Protein AF-A0A7X6HCG5-F1 (afdb_monomer_lite)

pLDDT: mean 75.12, std 22.03, range [36.88, 97.44]

Foldseek 3Di:
DDDDDPPPDDDDDPPPPPPPPPPDPDDDDDPCPPPPPPDPPVDDPVRVVVVVVVVVVVVVVVVVVVVVVVVLLVLLVVLLVCVVVPHDLVVSCVVSVHDSVVSVVSPVVPDPDDD

Secondary structure (DSSP, 8-state):
-------------TT-----------------------------HHHHHHHHHHHHHHHHHHHHHHHHHHHHHHHHHHHHHHHHTT--HHHHHHHTT--HHHHHHHHHHTS----

Structure (mmCIF, N/CA/C/O backbone):
data_AF-A0A7X6HCG5-F1
#
_entry.id   AF-A0A7X6HCG5-F1
#
loop_
_atom_site.group_PDB
_atom_site.id
_atom_site.type_symbol
_atom_site.label_atom_id
_atom_site.label_alt_id
_atom_site.label_comp_id
_atom_site.label_asym_id
_atom_site.label_entity_id
_atom_site.label_seq_id
_atom_site.pdbx_PDB_ins_code
_atom_site.Cartn_x
_atom_site.Cartn_y
_atom_site.Cartn_z
_atom_site.occupancy
_atom_site.B_iso_or_equiv
_atom_site.auth_seq_id
_atom_site.auth_comp_id
_atom_site.auth_asym_id
_atom_site.auth_atom_id
_atom_site.pdbx_PDB_model_num
ATOM 1 N N . MET A 1 1 ? 43.299 -15.342 35.301 1.00 43.50 1 MET A N 1
ATOM 2 C CA . MET A 1 1 ? 43.360 -15.150 33.836 1.00 43.50 1 MET A CA 1
ATOM 3 C C . MET A 1 1 ? 42.041 -15.639 33.259 1.00 43.50 1 MET A C 1
ATOM 5 O O . MET A 1 1 ? 41.704 -16.790 33.492 1.00 43.50 1 MET A O 1
ATOM 9 N N . LYS A 1 2 ? 41.251 -14.760 32.635 1.00 41.66 2 LYS A N 1
ATOM 10 C CA . LYS A 1 2 ? 39.982 -15.108 31.970 1.00 41.66 2 LYS A CA 1
ATOM 11 C C . LYS A 1 2 ? 40.141 -14.852 30.464 1.00 41.66 2 LYS A C 1
ATOM 13 O O . LYS A 1 2 ? 40.799 -13.869 30.125 1.00 41.66 2 LYS A O 1
ATOM 18 N N . PRO A 1 3 ? 39.612 -15.728 29.595 1.00 52.03 3 PRO A N 1
ATOM 19 C CA . PRO A 1 3 ? 39.862 -15.667 28.161 1.00 52.03 3 PRO A CA 1
ATOM 20 C C . PRO A 1 3 ? 39.127 -14.488 27.515 1.00 52.03 3 PRO A C 1
ATOM 22 O O . PRO A 1 3 ? 37.970 -14.208 27.827 1.00 52.03 3 PRO A O 1
ATOM 25 N N . HIS A 1 4 ? 39.839 -13.802 26.627 1.00 45.91 4 HIS A N 1
ATOM 26 C CA . HIS A 1 4 ? 39.338 -12.751 25.752 1.00 45.91 4 HIS A CA 1
ATOM 27 C C . HIS A 1 4 ? 38.641 -13.431 24.564 1.00 45.91 4 HIS A C 1
ATOM 29 O O . HIS A 1 4 ? 39.256 -14.265 23.903 1.00 45.91 4 HIS A O 1
ATOM 35 N N . ILE A 1 5 ? 37.359 -13.141 24.332 1.00 50.44 5 ILE A N 1
ATOM 36 C CA . ILE A 1 5 ? 36.634 -13.622 23.150 1.00 50.44 5 ILE A CA 1
ATOM 37 C C . ILE A 1 5 ? 36.612 -12.460 22.161 1.00 50.44 5 ILE A C 1
ATOM 39 O O . ILE A 1 5 ? 35.862 -11.503 22.339 1.00 50.44 5 ILE A O 1
ATOM 43 N N . GLU A 1 6 ? 37.470 -12.531 21.148 1.00 48.62 6 GLU A N 1
ATOM 44 C CA . GLU A 1 6 ? 37.419 -11.647 19.987 1.00 48.62 6 GLU A CA 1
ATOM 45 C C . GLU A 1 6 ? 36.203 -12.030 19.133 1.00 48.62 6 GLU A C 1
ATOM 47 O O . GLU A 1 6 ? 36.206 -13.034 18.422 1.00 48.62 6 GLU A O 1
ATOM 52 N N . THR A 1 7 ? 35.131 -11.244 19.198 1.00 52.81 7 THR A N 1
ATOM 53 C CA . THR A 1 7 ? 34.017 -11.340 18.248 1.00 52.81 7 THR A CA 1
ATOM 54 C C . THR A 1 7 ? 34.402 -10.643 16.949 1.00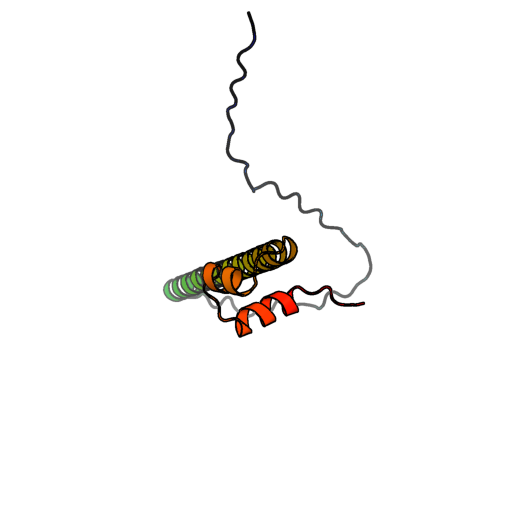 52.81 7 THR A C 1
ATOM 56 O O . THR A 1 7 ? 34.042 -9.492 16.712 1.00 52.81 7 THR A O 1
ATOM 59 N N . ASN A 1 8 ? 35.154 -11.344 16.101 1.00 47.75 8 ASN A N 1
ATOM 60 C CA . ASN A 1 8 ? 35.332 -10.974 14.702 1.00 47.75 8 ASN A CA 1
ATOM 61 C C . ASN A 1 8 ? 34.097 -11.448 13.916 1.00 47.75 8 ASN A C 1
ATOM 63 O O . ASN A 1 8 ? 34.074 -12.537 13.346 1.00 47.75 8 ASN A O 1
ATOM 67 N N . THR A 1 9 ? 33.014 -10.671 13.967 1.00 55.50 9 THR A N 1
ATOM 68 C CA . THR A 1 9 ? 31.839 -10.891 13.115 1.00 55.50 9 THR A CA 1
ATOM 69 C C . THR A 1 9 ? 32.165 -10.439 11.696 1.00 55.50 9 THR A C 1
ATOM 71 O O . THR A 1 9 ? 31.976 -9.276 11.341 1.00 55.50 9 THR A O 1
ATOM 74 N N . LEU A 1 10 ? 32.660 -11.372 10.884 1.00 60.34 10 LEU A N 1
ATOM 75 C CA . LEU A 1 10 ? 32.603 -11.262 9.428 1.00 60.34 10 LEU A CA 1
ATOM 76 C C . LEU A 1 10 ? 31.128 -11.117 8.991 1.00 60.34 10 LEU A C 1
ATOM 78 O O . LEU A 1 10 ? 30.253 -11.720 9.622 1.00 60.34 10 LEU A O 1
ATOM 82 N N . PRO A 1 11 ? 30.814 -10.347 7.932 1.00 58.03 11 PRO A N 1
ATOM 83 C CA . PRO A 1 11 ? 29.452 -10.273 7.415 1.00 58.03 11 PRO A CA 1
ATOM 84 C C . PRO A 1 11 ? 29.007 -11.650 6.903 1.00 58.03 11 PRO A C 1
ATOM 86 O O . PRO A 1 11 ? 29.771 -12.358 6.244 1.00 58.03 11 PRO A O 1
ATOM 89 N N . LEU A 1 12 ? 27.765 -12.027 7.215 1.00 56.00 12 LEU A N 1
ATOM 90 C CA . LEU A 1 12 ? 27.142 -13.259 6.734 1.00 56.00 12 LEU A CA 1
ATOM 91 C C . LEU A 1 12 ? 27.114 -13.241 5.200 1.00 56.00 12 LEU A C 1
ATOM 93 O O . LEU A 1 12 ? 26.396 -12.454 4.585 1.00 56.00 12 LEU A O 1
ATOM 97 N N . SER A 1 13 ? 27.925 -14.099 4.584 1.00 52.28 13 SER A N 1
ATOM 98 C CA . SER A 1 13 ? 27.899 -14.333 3.143 1.00 52.28 13 SER A CA 1
ATOM 99 C C . SER A 1 13 ? 26.573 -14.996 2.768 1.00 52.28 13 SER A C 1
ATOM 101 O O . SER A 1 13 ? 26.289 -16.113 3.194 1.00 52.28 13 SER A O 1
ATOM 103 N N . ILE A 1 14 ? 25.769 -14.318 1.946 1.00 56.06 14 ILE A N 1
ATOM 104 C CA . ILE A 1 14 ? 24.471 -14.791 1.420 1.00 56.06 14 ILE A CA 1
ATOM 105 C C . ILE A 1 14 ? 24.666 -15.937 0.396 1.00 56.06 14 ILE A C 1
ATOM 107 O O . ILE A 1 14 ? 23.712 -16.502 -0.125 1.00 56.06 14 ILE A O 1
ATOM 111 N N . ALA A 1 15 ? 25.910 -16.334 0.117 1.00 52.12 15 ALA A N 1
ATOM 112 C CA . ALA A 1 15 ? 26.246 -17.330 -0.896 1.00 52.12 15 ALA A CA 1
ATOM 113 C C . ALA A 1 15 ? 25.955 -18.792 -0.503 1.00 52.12 15 ALA A C 1
ATOM 115 O O . ALA A 1 15 ? 26.266 -19.679 -1.290 1.00 52.12 15 ALA A O 1
ATOM 116 N N . ASN A 1 16 ? 25.371 -19.067 0.668 1.00 50.00 16 ASN A N 1
ATOM 117 C CA . ASN A 1 16 ? 25.051 -20.436 1.083 1.00 50.00 16 ASN A CA 1
ATOM 118 C C . ASN A 1 16 ? 23.551 -20.640 1.319 1.00 50.00 16 ASN A C 1
ATOM 120 O O . ASN A 1 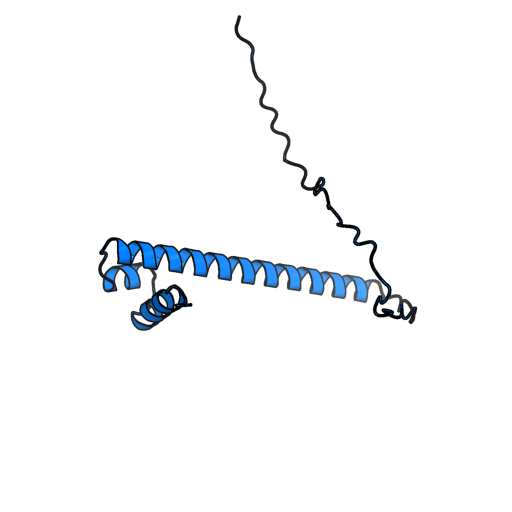16 ? 23.116 -21.076 2.383 1.00 50.00 16 ASN A O 1
ATOM 124 N N . VAL A 1 17 ? 22.752 -20.292 0.308 1.00 47.19 17 VAL A N 1
ATOM 125 C CA . VAL A 1 17 ? 21.388 -20.808 0.187 1.00 47.19 17 VAL A CA 1
ATOM 126 C C . VAL A 1 17 ? 21.507 -22.250 -0.304 1.00 47.19 17 VAL A C 1
ATOM 128 O O . VAL A 1 17 ? 21.669 -22.494 -1.499 1.00 47.19 17 VAL A O 1
ATOM 131 N N . ASP A 1 18 ? 21.463 -23.202 0.629 1.00 46.22 18 ASP A N 1
ATOM 132 C CA . ASP A 1 18 ? 21.283 -24.624 0.329 1.00 46.22 18 ASP A CA 1
ATOM 133 C C . ASP A 1 18 ? 19.923 -24.812 -0.360 1.00 46.22 18 ASP A C 1
ATOM 135 O O . ASP A 1 18 ? 18.869 -24.936 0.269 1.00 4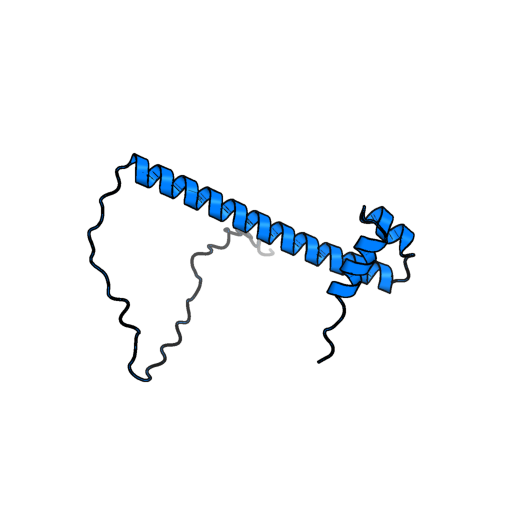6.22 18 ASP A O 1
ATOM 139 N N . SER A 1 19 ? 19.949 -24.783 -1.692 1.00 51.44 19 SER A N 1
ATOM 140 C CA . SER A 1 19 ? 18.825 -25.132 -2.550 1.00 51.44 19 SER A CA 1
ATOM 141 C C . SER A 1 19 ? 18.546 -26.626 -2.399 1.00 51.44 19 SER A C 1
ATOM 143 O O . SER A 1 19 ? 19.169 -27.469 -3.045 1.00 51.44 19 SER A O 1
ATOM 145 N N . THR A 1 20 ? 17.619 -26.977 -1.510 1.00 51.41 20 THR A N 1
ATOM 146 C CA . THR A 1 20 ? 17.085 -28.340 -1.429 1.00 51.41 20 THR A CA 1
ATOM 147 C C . THR A 1 20 ? 16.104 -28.554 -2.579 1.00 51.41 20 THR A C 1
ATOM 149 O O . THR A 1 20 ? 14.888 -28.450 -2.437 1.00 51.41 20 THR A O 1
ATOM 152 N N . VAL A 1 21 ? 16.645 -28.835 -3.766 1.00 53.69 21 VAL A N 1
ATOM 153 C CA . VAL A 1 21 ? 15.854 -29.319 -4.899 1.00 53.69 21 VAL A CA 1
ATOM 154 C C . VAL A 1 21 ? 15.295 -30.690 -4.518 1.00 53.69 21 VAL A C 1
ATOM 156 O O . VAL A 1 21 ? 16.025 -31.681 -4.483 1.00 53.69 21 VAL A O 1
ATOM 159 N N . TYR A 1 22 ? 13.997 -30.755 -4.222 1.00 44.53 22 TYR A N 1
ATOM 160 C CA . TYR A 1 22 ? 13.265 -32.018 -4.198 1.00 44.53 22 TYR A CA 1
ATOM 161 C C . TYR A 1 22 ? 13.261 -32.584 -5.624 1.00 44.53 22 TYR A C 1
ATOM 163 O O . TYR A 1 22 ? 12.547 -32.095 -6.497 1.00 44.53 22 TYR A O 1
ATOM 171 N N . LEU A 1 23 ? 14.096 -33.593 -5.874 1.00 41.97 23 LEU A N 1
ATOM 172 C CA . LEU A 1 23 ? 14.017 -34.411 -7.081 1.00 41.97 23 LEU A CA 1
ATOM 173 C C . LEU A 1 23 ? 12.810 -35.342 -6.946 1.00 41.97 23 LEU A C 1
ATOM 175 O O . LEU A 1 23 ? 12.911 -36.406 -6.336 1.00 41.97 23 LEU A O 1
ATOM 179 N N . ASP A 1 24 ? 11.675 -34.944 -7.517 1.00 40.25 24 ASP A N 1
ATOM 180 C CA . ASP A 1 24 ? 10.576 -35.871 -7.769 1.00 40.25 24 ASP A CA 1
ATOM 181 C C . ASP A 1 24 ? 10.888 -36.678 -9.040 1.00 40.25 24 ASP A C 1
ATOM 183 O O . ASP A 1 24 ? 10.776 -36.203 -10.173 1.00 40.25 24 ASP A O 1
ATOM 187 N N . LEU A 1 25 ? 11.370 -37.907 -8.845 1.00 50.06 25 LEU A N 1
ATOM 188 C CA . LEU A 1 25 ? 11.512 -38.911 -9.896 1.00 50.06 25 LEU A CA 1
ATOM 189 C C . LEU A 1 25 ? 10.138 -39.544 -10.152 1.00 50.06 25 LEU A C 1
ATOM 191 O O . LEU A 1 25 ? 9.846 -40.643 -9.686 1.00 50.06 25 LEU A O 1
ATOM 195 N N . GLY A 1 26 ? 9.301 -38.845 -10.920 1.00 41.09 26 GLY A N 1
ATOM 196 C CA . GLY A 1 26 ? 7.940 -39.291 -11.199 1.00 41.09 26 GLY A CA 1
ATOM 197 C C . GLY A 1 26 ? 7.334 -38.672 -12.454 1.00 41.09 26 GLY A C 1
ATOM 198 O O . GLY A 1 26 ? 6.647 -37.665 -12.396 1.00 41.09 26 GLY A O 1
ATOM 199 N N . THR A 1 27 ? 7.506 -39.359 -13.586 1.00 40.75 27 THR A N 1
ATOM 200 C CA . THR A 1 27 ? 6.644 -39.292 -14.786 1.00 40.75 27 THR A CA 1
ATOM 201 C C . THR A 1 27 ? 6.607 -37.989 -15.605 1.00 40.75 27 THR A C 1
ATOM 203 O O . THR A 1 27 ? 5.753 -37.131 -15.441 1.00 40.75 27 THR A O 1
ATOM 206 N N . LEU A 1 28 ? 7.487 -37.944 -16.617 1.00 48.84 28 LEU A N 1
ATOM 207 C CA . LEU A 1 28 ? 7.133 -37.753 -18.037 1.00 48.84 28 LEU A CA 1
ATOM 208 C C . LEU A 1 28 ? 5.933 -36.830 -18.331 1.00 48.84 28 LEU A C 1
ATOM 210 O O . LEU A 1 28 ? 4.846 -37.317 -18.623 1.00 48.84 28 LEU A O 1
ATOM 214 N N . HIS A 1 29 ? 6.170 -35.520 -18.352 1.00 40.97 29 HIS A N 1
ATOM 215 C CA . HIS A 1 29 ? 5.771 -34.579 -19.414 1.00 40.97 29 HIS A CA 1
ATOM 216 C C . HIS A 1 29 ? 6.304 -33.200 -19.010 1.00 40.97 29 HIS A C 1
ATOM 218 O O . HIS A 1 29 ? 5.589 -32.372 -18.449 1.00 40.97 29 HIS A O 1
ATOM 224 N N . SER A 1 30 ? 7.585 -32.938 -19.286 1.00 36.88 30 SER A N 1
ATOM 225 C CA . SER A 1 30 ? 7.997 -31.541 -19.425 1.00 36.88 30 SER A CA 1
ATOM 226 C C . SER A 1 30 ? 7.164 -30.960 -20.565 1.00 36.88 30 SER A C 1
ATOM 228 O O . SER A 1 30 ? 7.125 -31.590 -21.628 1.00 36.88 30 SER A O 1
ATOM 230 N N . PRO A 1 31 ? 6.526 -29.783 -20.418 1.00 41.56 31 PRO A N 1
ATOM 231 C CA . PRO A 1 31 ? 6.234 -29.013 -21.606 1.00 41.56 31 PRO A CA 1
ATOM 232 C C . PRO A 1 31 ? 7.596 -28.832 -22.257 1.00 41.56 31 PRO A C 1
ATOM 234 O O . PRO A 1 31 ? 8.539 -28.342 -21.630 1.00 41.56 31 PRO A O 1
ATOM 237 N N . GLU A 1 32 ? 7.728 -29.352 -23.467 1.00 41.03 32 GLU A N 1
ATOM 238 C CA . GLU A 1 32 ? 8.831 -29.041 -24.344 1.00 41.03 32 GLU A CA 1
ATOM 239 C C . GLU A 1 32 ? 8.775 -27.518 -24.492 1.00 41.03 32 GLU A C 1
ATOM 241 O O . GLU A 1 32 ? 8.068 -26.966 -25.335 1.00 41.03 32 GLU A O 1
ATOM 246 N N . VAL A 1 33 ? 9.458 -26.804 -23.590 1.00 43.34 33 VAL A N 1
ATOM 247 C CA . VAL A 1 33 ? 9.931 -25.462 -23.862 1.00 43.34 33 VAL A CA 1
ATOM 248 C C . VAL A 1 33 ? 10.896 -25.741 -24.980 1.00 43.34 33 VAL A C 1
ATOM 250 O O . VAL A 1 33 ? 12.055 -26.073 -24.742 1.00 43.34 33 VAL A O 1
ATOM 253 N N . ALA A 1 34 ? 10.350 -25.739 -26.197 1.00 42.25 34 ALA A N 1
ATOM 254 C CA . ALA A 1 34 ? 11.108 -25.674 -27.408 1.00 42.25 34 ALA A CA 1
ATOM 255 C C . ALA A 1 34 ? 12.098 -24.562 -27.123 1.00 42.25 34 ALA A C 1
ATOM 257 O O . ALA A 1 34 ? 11.744 -23.378 -27.077 1.00 42.25 34 ALA A O 1
ATOM 258 N N . THR A 1 35 ? 13.332 -24.963 -26.844 1.00 48.78 35 THR A N 1
ATOM 259 C CA . THR A 1 35 ? 14.486 -24.120 -26.994 1.00 48.78 35 THR A CA 1
ATOM 260 C C . THR A 1 35 ? 14.442 -23.800 -28.472 1.00 48.78 35 THR A C 1
ATOM 262 O O . THR A 1 35 ? 15.023 -24.478 -29.315 1.00 48.78 35 THR A O 1
ATOM 265 N N . ARG A 1 36 ? 13.665 -22.763 -28.816 1.00 45.88 36 ARG A N 1
ATOM 266 C CA . ARG A 1 36 ? 13.931 -21.956 -29.982 1.00 45.88 36 ARG A CA 1
ATOM 267 C C . ARG A 1 36 ? 15.350 -21.484 -29.734 1.00 45.88 36 ARG A C 1
ATOM 269 O O . ARG A 1 36 ? 15.588 -20.425 -29.168 1.00 45.88 36 ARG 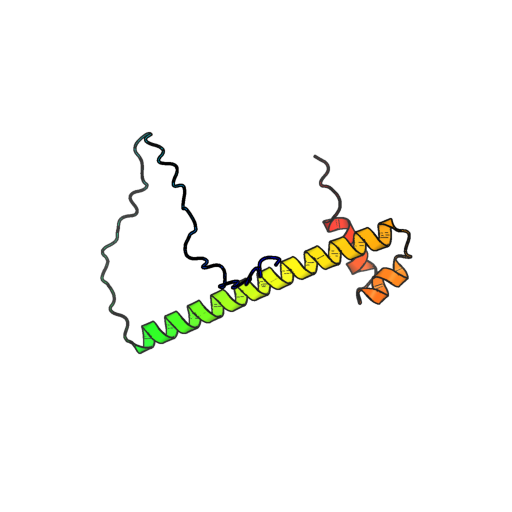A O 1
ATOM 276 N N . SER A 1 37 ? 16.286 -22.297 -30.208 1.00 50.56 37 SER A N 1
ATOM 277 C CA . SER A 1 37 ? 17.508 -21.866 -30.851 1.00 50.56 37 SER A CA 1
ATOM 278 C C . SER A 1 37 ? 17.082 -21.024 -32.058 1.00 50.56 37 SER A C 1
ATOM 280 O O . SER A 1 37 ? 17.193 -21.401 -33.218 1.00 50.56 37 SER A O 1
ATOM 282 N N . GLY A 1 38 ? 16.411 -19.916 -31.763 1.00 43.59 38 GLY A N 1
ATOM 283 C CA . GLY A 1 38 ? 16.041 -18.880 -32.685 1.00 43.59 38 GLY A CA 1
ATOM 284 C C . GLY A 1 38 ? 17.051 -17.806 -32.403 1.00 43.59 38 GLY A C 1
ATOM 285 O O . GLY A 1 38 ? 16.837 -17.045 -31.474 1.00 43.59 38 GLY A O 1
ATOM 286 N N . SER A 1 39 ? 18.161 -17.862 -33.143 1.00 45.03 39 SER A N 1
ATOM 287 C CA . SER A 1 39 ? 19.140 -16.796 -33.332 1.00 45.03 39 SER A CA 1
ATOM 288 C C . SER A 1 39 ? 19.371 -15.936 -32.090 1.00 45.03 39 SER A C 1
ATOM 290 O O . SER A 1 39 ? 18.568 -15.049 -31.812 1.00 45.03 39 SER A O 1
ATOM 292 N N . SER A 1 40 ? 20.515 -16.107 -31.415 1.00 52.81 40 SER A N 1
ATOM 293 C CA . SER A 1 40 ? 21.106 -15.001 -30.652 1.00 52.81 40 SER A CA 1
ATOM 294 C C . SER A 1 40 ? 21.163 -13.803 -31.596 1.00 52.81 40 SER A C 1
ATOM 296 O O . SER A 1 40 ? 22.046 -13.709 -32.448 1.00 52.81 40 SER A O 1
ATOM 298 N N . ALA A 1 41 ? 20.145 -12.944 -31.555 1.00 63.88 41 ALA A N 1
ATOM 299 C CA . ALA A 1 41 ? 20.212 -11.638 -32.157 1.00 63.88 41 ALA A CA 1
ATOM 300 C C . ALA A 1 41 ? 21.266 -10.957 -31.305 1.00 63.88 41 ALA A C 1
ATOM 302 O O . ALA A 1 41 ? 20.959 -10.524 -30.200 1.00 63.88 41 ALA A O 1
ATOM 303 N N . ASN A 1 42 ? 22.521 -11.018 -31.759 1.00 75.69 42 ASN A N 1
ATOM 304 C CA . ASN A 1 42 ? 23.636 -10.383 -31.083 1.00 75.69 42 ASN A CA 1
ATOM 305 C C . ASN A 1 42 ? 23.255 -8.911 -30.978 1.00 75.69 42 ASN A C 1
ATOM 307 O O . ASN A 1 42 ? 23.273 -8.180 -31.972 1.00 75.69 42 ASN A O 1
ATOM 311 N N . LEU A 1 43 ? 22.783 -8.530 -29.796 1.00 79.25 43 LEU A N 1
ATOM 312 C CA . LEU A 1 43 ? 22.391 -7.173 -29.511 1.00 79.25 43 LEU A CA 1
ATOM 313 C C . LEU A 1 43 ? 23.656 -6.340 -29.665 1.00 79.25 43 LEU A C 1
ATOM 315 O O . LEU A 1 43 ? 24.751 -6.744 -29.275 1.00 79.25 43 LEU A O 1
ATOM 319 N N . SER A 1 44 ? 23.529 -5.171 -30.278 1.00 90.25 44 SER A N 1
ATOM 320 C CA . SER A 1 44 ? 24.634 -4.224 -30.220 1.00 90.25 44 SER A CA 1
ATOM 321 C C . SER A 1 44 ? 24.933 -3.908 -28.745 1.00 90.25 44 SER A C 1
ATOM 323 O O . SER A 1 44 ? 24.000 -3.876 -27.936 1.00 90.25 44 SER A O 1
ATOM 325 N N . PRO A 1 45 ? 26.185 -3.589 -28.378 1.00 89.88 45 PRO A N 1
ATOM 326 C CA . PRO A 1 45 ? 26.522 -3.218 -27.001 1.00 89.88 45 PRO A CA 1
ATOM 327 C C . PRO A 1 45 ? 25.628 -2.101 -26.434 1.00 89.88 45 PRO A C 1
ATOM 329 O O . PRO A 1 45 ? 25.315 -2.080 -25.248 1.00 89.88 45 PRO A O 1
ATOM 332 N N . ALA A 1 46 ? 25.154 -1.190 -27.293 1.00 89.44 46 ALA A N 1
ATOM 333 C CA . ALA A 1 46 ? 24.200 -0.150 -26.915 1.00 89.44 46 ALA A CA 1
ATOM 334 C C . ALA A 1 46 ? 22.810 -0.709 -26.549 1.00 89.44 46 ALA A C 1
ATOM 336 O O . ALA A 1 46 ? 22.186 -0.230 -25.604 1.00 89.44 46 ALA A O 1
ATOM 337 N N . GLN A 1 47 ? 22.323 -1.724 -27.269 1.00 92.06 47 GLN A N 1
ATOM 338 C CA . GLN A 1 47 ? 21.060 -2.402 -26.957 1.00 92.06 47 GLN A CA 1
ATOM 339 C C . GLN A 1 47 ? 21.168 -3.242 -25.683 1.00 92.06 47 GLN A C 1
ATOM 341 O O . GLN A 1 47 ? 20.242 -3.215 -24.878 1.00 92.06 47 GLN A O 1
ATOM 346 N N . GLU A 1 48 ? 22.290 -3.931 -25.465 1.00 90.56 48 GLU A N 1
ATOM 347 C CA . GLU A 1 48 ? 22.547 -4.658 -24.213 1.00 90.56 48 GLU A CA 1
ATOM 348 C C . GLU A 1 48 ? 22.587 -3.704 -23.019 1.00 90.56 48 GLU A C 1
ATOM 350 O O . GLU A 1 48 ? 21.933 -3.947 -22.007 1.00 90.56 48 GLU A O 1
ATOM 355 N N . HIS A 1 49 ? 23.289 -2.576 -23.157 1.00 90.75 49 HIS A N 1
ATOM 356 C CA . HIS A 1 49 ? 23.363 -1.559 -22.112 1.00 90.75 49 HIS A CA 1
ATOM 357 C C . HIS A 1 49 ? 21.990 -0.951 -21.802 1.00 90.75 49 HIS A C 1
ATOM 359 O O . HIS A 1 49 ? 21.623 -0.805 -20.638 1.00 90.75 49 HIS A O 1
ATOM 365 N N . MET A 1 50 ? 21.205 -0.636 -22.834 1.00 92.94 50 MET A N 1
ATOM 366 C CA . MET A 1 50 ? 19.846 -0.125 -22.666 1.00 92.94 50 MET A CA 1
ATOM 367 C C . MET A 1 50 ? 18.931 -1.155 -21.995 1.00 92.94 50 MET A C 1
ATOM 369 O O . MET A 1 50 ? 18.189 -0.801 -21.083 1.00 92.94 50 MET A O 1
ATOM 373 N N . LEU A 1 51 ? 19.006 -2.428 -22.393 1.00 93.19 51 LEU A N 1
ATOM 374 C CA . LEU A 1 51 ? 18.231 -3.499 -21.769 1.00 93.19 51 LEU A CA 1
ATOM 375 C C . LEU A 1 51 ? 18.618 -3.683 -20.296 1.00 93.19 51 LEU A C 1
ATOM 377 O O . LEU A 1 51 ? 17.738 -3.778 -19.445 1.00 93.19 51 LEU A O 1
ATOM 381 N N . ALA A 1 52 ? 19.915 -3.669 -19.983 1.00 92.06 52 ALA A N 1
ATOM 382 C CA . ALA A 1 52 ? 20.408 -3.741 -18.612 1.00 92.06 52 ALA A CA 1
ATOM 383 C C . ALA A 1 52 ? 19.941 -2.541 -17.771 1.00 92.06 52 ALA A C 1
ATOM 385 O O . ALA A 1 52 ? 19.527 -2.716 -16.625 1.00 92.06 52 ALA A O 1
ATOM 386 N N . ALA A 1 53 ? 19.945 -1.333 -18.341 1.00 92.69 53 ALA A N 1
ATOM 387 C CA . ALA A 1 53 ? 19.444 -0.138 -17.672 1.00 92.69 53 ALA A CA 1
ATOM 388 C C . ALA A 1 53 ? 17.940 -0.241 -17.375 1.00 92.69 53 ALA A C 1
ATOM 390 O O . ALA A 1 53 ? 17.521 0.040 -16.252 1.00 92.69 53 ALA A O 1
ATOM 391 N N . VAL A 1 54 ? 17.137 -0.695 -18.344 1.00 94.50 54 VAL A N 1
ATOM 392 C CA . VAL A 1 54 ? 15.693 -0.909 -18.162 1.00 94.50 54 VAL A CA 1
ATOM 393 C C . VAL A 1 54 ? 15.430 -1.976 -17.102 1.00 94.50 54 VAL A C 1
ATOM 395 O O . VAL A 1 54 ? 14.641 -1.734 -16.193 1.00 94.50 54 VAL A O 1
ATOM 398 N N . ALA A 1 55 ? 16.121 -3.117 -17.165 1.00 93.69 55 ALA A N 1
ATOM 399 C CA . ALA A 1 55 ? 15.977 -4.188 -16.181 1.00 93.69 55 ALA A CA 1
ATOM 400 C C . ALA A 1 55 ? 16.352 -3.720 -14.766 1.00 93.69 55 ALA A C 1
ATOM 402 O O . ALA A 1 55 ? 15.634 -3.998 -13.809 1.00 93.69 55 ALA A O 1
ATOM 403 N N . CYS A 1 56 ? 17.436 -2.951 -14.634 1.00 94.06 56 CYS A N 1
ATOM 404 C CA . CYS A 1 56 ? 17.851 -2.374 -13.359 1.00 94.06 56 CYS A CA 1
ATOM 405 C C . CYS A 1 56 ? 16.791 -1.421 -12.792 1.00 94.06 56 CYS A C 1
ATOM 407 O O . CYS A 1 56 ? 16.419 -1.554 -11.630 1.00 94.06 56 CYS A O 1
ATOM 409 N N . ARG A 1 57 ? 16.265 -0.492 -13.603 1.00 93.38 57 ARG A N 1
ATOM 410 C CA . ARG A 1 57 ? 15.208 0.427 -13.148 1.00 93.38 57 ARG A CA 1
ATOM 411 C C . ARG A 1 57 ? 13.914 -0.308 -12.800 1.00 93.38 57 ARG A C 1
ATOM 413 O O . ARG A 1 57 ? 13.275 0.052 -11.821 1.00 93.38 57 ARG A O 1
ATOM 420 N N . ALA A 1 58 ? 13.542 -1.332 -13.566 1.00 94.88 58 ALA A N 1
ATOM 421 C CA . ALA A 1 58 ? 12.361 -2.139 -13.276 1.00 94.88 58 ALA A CA 1
ATOM 422 C C . ALA A 1 58 ? 12.478 -2.833 -11.909 1.00 94.88 58 ALA A C 1
ATOM 424 O O . ALA A 1 58 ? 11.556 -2.737 -11.107 1.00 94.88 58 ALA A O 1
ATOM 425 N N . GLY A 1 59 ? 13.634 -3.438 -11.610 1.00 95.06 59 GLY A N 1
ATOM 426 C CA . GLY A 1 59 ? 13.873 -4.066 -10.308 1.00 95.06 59 GLY A CA 1
ATOM 427 C C . GLY A 1 59 ? 13.859 -3.074 -9.140 1.00 95.06 59 GLY A C 1
ATOM 428 O O . GLY A 1 59 ? 13.373 -3.396 -8.061 1.00 95.06 59 GLY A O 1
ATOM 429 N N . GLU A 1 60 ? 14.343 -1.846 -9.338 1.00 95.69 60 GLU A N 1
ATOM 430 C CA . GLU A 1 60 ? 14.242 -0.800 -8.312 1.00 95.69 60 GLU A CA 1
ATOM 431 C C . GLU A 1 60 ? 12.801 -0.356 -8.052 1.00 95.69 60 GLU A C 1
ATOM 433 O O . GLU A 1 60 ? 12.442 -0.113 -6.900 1.00 95.69 60 GLU A O 1
ATOM 438 N N . VAL A 1 61 ? 11.981 -0.246 -9.102 1.00 96.94 61 VAL A N 1
ATOM 439 C CA . VAL A 1 61 ? 10.558 0.091 -8.966 1.00 96.94 61 VAL A CA 1
ATOM 440 C C . VAL A 1 61 ? 9.829 -1.015 -8.214 1.00 96.94 61 VAL A C 1
ATOM 442 O O . VAL A 1 61 ? 9.152 -0.717 -7.237 1.00 96.94 61 VAL A O 1
ATOM 445 N N . GLU A 1 62 ? 10.037 -2.277 -8.588 1.00 96.88 62 GLU A N 1
ATOM 446 C CA . GLU A 1 62 ? 9.444 -3.424 -7.892 1.00 96.88 62 GLU A CA 1
ATOM 447 C C . GLU A 1 62 ? 9.849 -3.459 -6.409 1.00 96.88 62 GLU A C 1
ATOM 449 O O . GLU A 1 62 ? 9.010 -3.639 -5.527 1.00 96.88 62 GLU A O 1
ATOM 454 N N . ALA A 1 63 ? 11.126 -3.207 -6.104 1.00 95.62 63 ALA A N 1
ATOM 455 C CA . ALA A 1 63 ? 11.597 -3.130 -4.724 1.00 95.62 63 ALA A CA 1
ATOM 456 C C . ALA A 1 63 ? 10.954 -1.967 -3.946 1.00 95.62 63 ALA A C 1
ATOM 458 O O . ALA A 1 63 ? 10.637 -2.114 -2.764 1.00 95.62 63 ALA A O 1
ATOM 459 N N . ALA A 1 64 ? 10.754 -0.814 -4.592 1.00 96.50 64 ALA A N 1
ATOM 460 C CA . ALA A 1 64 ? 10.101 0.340 -3.983 1.00 96.50 64 ALA A CA 1
ATOM 461 C C . ALA A 1 64 ? 8.603 0.096 -3.739 1.00 96.50 64 ALA A C 1
ATOM 463 O O . ALA A 1 64 ? 8.095 0.466 -2.681 1.00 96.50 64 ALA A O 1
ATOM 464 N N . GLU A 1 65 ? 7.913 -0.549 -4.679 1.00 97.44 65 GLU A N 1
ATOM 465 C CA . GLU A 1 65 ? 6.512 -0.959 -4.538 1.00 97.44 65 GLU A CA 1
ATOM 466 C C . GLU A 1 65 ? 6.355 -1.957 -3.394 1.00 97.44 65 GLU A C 1
ATOM 468 O 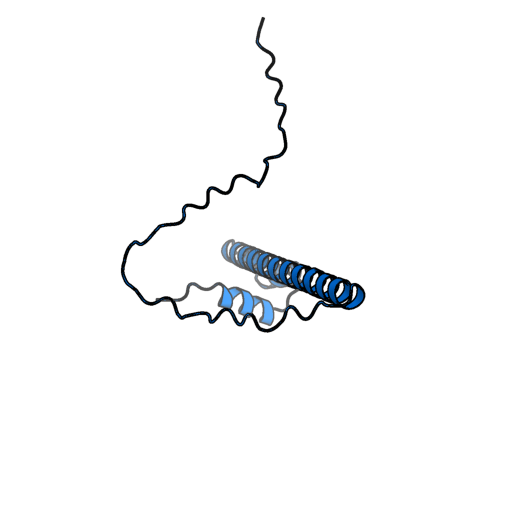O . GLU A 1 65 ? 5.536 -1.747 -2.501 1.00 97.44 65 GLU A O 1
ATOM 473 N N . TRP A 1 66 ? 7.221 -2.969 -3.330 1.00 97.06 66 TRP A N 1
ATOM 474 C CA . TRP A 1 66 ? 7.215 -3.917 -2.223 1.00 97.06 66 TRP A CA 1
ATOM 475 C C . TRP A 1 66 ? 7.454 -3.229 -0.874 1.00 97.06 66 TRP A C 1
ATOM 477 O O . TRP A 1 66 ? 6.744 -3.493 0.097 1.00 97.06 66 TRP A O 1
ATOM 487 N N . ALA A 1 67 ? 8.424 -2.314 -0.793 1.00 97.44 67 ALA A N 1
ATOM 488 C CA . ALA A 1 67 ? 8.691 -1.567 0.434 1.00 97.44 67 ALA A CA 1
ATOM 489 C C . ALA A 1 67 ? 7.496 -0.691 0.850 1.00 97.44 67 ALA A C 1
ATOM 491 O O . ALA A 1 67 ? 7.198 -0.581 2.043 1.00 97.44 67 ALA A O 1
ATOM 492 N N . LEU A 1 68 ? 6.795 -0.093 -0.119 1.00 95.19 68 LEU A N 1
ATOM 493 C CA . LEU A 1 68 ? 5.568 0.657 0.126 1.00 95.19 68 LEU A CA 1
ATOM 494 C C . LEU A 1 68 ? 4.463 -0.253 0.672 1.00 95.19 68 LEU A C 1
ATOM 496 O O . LEU A 1 68 ? 3.835 0.108 1.668 1.00 95.19 68 LEU A O 1
ATOM 500 N N . ASP A 1 69 ? 4.270 -1.433 0.086 1.00 94.88 69 ASP A N 1
ATOM 501 C CA . ASP A 1 69 ? 3.286 -2.413 0.551 1.00 94.88 69 ASP A CA 1
ATOM 502 C C . ASP A 1 69 ? 3.570 -2.848 1.996 1.00 94.88 69 ASP A C 1
ATOM 504 O O . ASP A 1 69 ? 2.664 -2.869 2.834 1.00 94.88 69 ASP A O 1
ATOM 508 N N . GLN A 1 70 ? 4.838 -3.118 2.333 1.00 95.88 70 GLN A N 1
ATOM 509 C CA . GLN A 1 70 ? 5.235 -3.448 3.707 1.00 95.88 70 GLN A CA 1
ATOM 510 C C . GLN A 1 70 ? 4.972 -2.291 4.679 1.00 95.88 70 GLN A C 1
ATOM 512 O O . GLN A 1 70 ? 4.455 -2.499 5.780 1.00 95.88 70 GLN A O 1
ATOM 517 N N . ALA A 1 71 ? 5.295 -1.057 4.281 1.00 93.50 71 ALA A N 1
ATOM 518 C CA . ALA A 1 71 ? 5.051 0.121 5.105 1.00 93.50 71 ALA A CA 1
ATOM 519 C C . ALA A 1 71 ? 3.548 0.351 5.339 1.00 93.50 71 ALA A C 1
ATOM 521 O O . ALA A 1 71 ? 3.138 0.676 6.455 1.00 93.50 71 ALA A O 1
ATOM 522 N N . GLN A 1 72 ? 2.716 0.144 4.315 1.00 91.56 72 GLN A N 1
ATOM 523 C CA . GLN A 1 72 ? 1.262 0.245 4.427 1.00 91.56 72 GLN A CA 1
ATOM 524 C C . GLN A 1 72 ? 0.679 -0.842 5.333 1.00 91.56 72 GLN A C 1
ATOM 526 O O . GLN A 1 72 ? -0.166 -0.533 6.176 1.00 91.56 72 GLN A O 1
ATOM 531 N N . ALA A 1 73 ? 1.154 -2.083 5.209 1.00 90.38 73 ALA A N 1
ATOM 532 C CA . ALA A 1 73 ? 0.748 -3.180 6.080 1.00 90.38 73 ALA A CA 1
ATOM 533 C C . ALA A 1 73 ? 1.077 -2.871 7.549 1.00 90.38 73 ALA A C 1
ATOM 535 O O . ALA A 1 73 ? 0.180 -2.888 8.393 1.00 90.38 73 ALA A O 1
ATOM 536 N N . SER A 1 74 ? 2.322 -2.471 7.836 1.00 93.62 74 SER A N 1
ATOM 537 C CA . SER A 1 74 ? 2.753 -2.118 9.195 1.00 93.62 74 SER A CA 1
ATOM 538 C C . SER A 1 74 ? 1.989 -0.917 9.763 1.00 93.62 74 SER A C 1
ATOM 540 O O . SER A 1 74 ? 1.581 -0.929 10.925 1.00 93.62 74 SER A O 1
ATOM 542 N N . CYS A 1 75 ? 1.737 0.115 8.952 1.00 92.06 75 CYS A N 1
ATOM 543 C CA . CYS A 1 75 ? 0.915 1.253 9.360 1.00 92.06 75 CYS A CA 1
ATOM 544 C C . CYS A 1 75 ? -0.513 0.807 9.720 1.00 92.06 75 CYS A C 1
ATOM 546 O O . CYS A 1 75 ? -1.048 1.200 10.757 1.00 92.06 75 CYS A O 1
ATOM 548 N N . GLY A 1 76 ? -1.113 -0.070 8.909 1.00 92.56 76 GLY A N 1
ATOM 549 C CA . GLY A 1 76 ? -2.430 -0.644 9.183 1.00 92.56 76 GLY A CA 1
ATOM 550 C C . GLY A 1 76 ? -2.483 -1.420 10.500 1.00 92.56 76 GLY A C 1
ATOM 551 O O . GLY A 1 76 ? -3.411 -1.224 11.285 1.00 92.56 76 GLY A O 1
ATOM 552 N N . GLU A 1 77 ? -1.472 -2.240 10.786 1.00 93.06 77 GLU A N 1
ATOM 553 C CA . GLU A 1 77 ? -1.354 -2.967 12.056 1.00 93.06 77 GLU A CA 1
ATOM 554 C C . GLU A 1 77 ? -1.259 -2.018 13.258 1.00 93.06 77 GLU A C 1
ATOM 556 O O . GLU A 1 77 ? -1.964 -2.201 14.252 1.00 93.06 77 GLU A O 1
ATOM 561 N N . GLN A 1 78 ? -0.440 -0.965 13.160 1.00 94.25 78 GLN A N 1
ATOM 562 C CA . GLN A 1 78 ? -0.299 0.039 14.220 1.00 94.25 78 GLN A CA 1
ATOM 563 C C . GLN A 1 78 ? -1.608 0.794 14.470 1.00 94.25 78 GLN A C 1
ATOM 565 O O . GLN A 1 78 ? -1.981 1.019 15.622 1.00 94.25 78 GLN A O 1
ATOM 570 N N . ILE A 1 79 ? -2.338 1.133 13.405 1.00 94.00 79 ILE A N 1
ATOM 571 C CA . ILE A 1 79 ? -3.666 1.745 13.493 1.00 94.00 79 ILE A CA 1
ATOM 572 C C . ILE A 1 79 ? -4.641 0.821 14.232 1.00 94.00 79 ILE A C 1
ATOM 574 O O . ILE A 1 79 ? -5.332 1.261 15.152 1.00 94.00 79 ILE A O 1
ATOM 578 N N . VAL A 1 80 ? -4.696 -0.463 13.867 1.00 93.31 80 VAL A N 1
ATOM 579 C CA . VAL A 1 80 ? -5.588 -1.435 14.518 1.00 93.31 80 VAL A CA 1
ATOM 580 C C . VAL A 1 80 ? -5.208 -1.630 15.985 1.00 93.31 80 VAL A C 1
ATOM 582 O O . VAL A 1 80 ? -6.091 -1.649 16.845 1.00 93.31 80 VAL A O 1
ATOM 585 N N . ALA A 1 81 ? -3.915 -1.711 16.300 1.00 93.69 81 ALA A N 1
ATOM 586 C CA . ALA A 1 81 ? -3.429 -1.823 17.672 1.00 93.69 81 ALA A CA 1
ATOM 587 C C . ALA A 1 81 ? -3.784 -0.583 18.514 1.00 93.69 81 ALA A C 1
ATOM 589 O O . ALA A 1 81 ? -4.251 -0.721 19.645 1.00 93.69 81 ALA A O 1
ATOM 590 N N . ALA A 1 82 ? -3.628 0.620 17.954 1.00 94.06 82 ALA A N 1
ATOM 591 C CA . ALA A 1 82 ? -3.997 1.880 18.595 1.00 94.06 82 ALA A CA 1
ATOM 592 C C . ALA A 1 82 ? -5.501 1.954 18.904 1.00 94.06 82 ALA A C 1
ATOM 594 O O . ALA A 1 82 ? -5.900 2.323 20.005 1.00 94.06 82 ALA A O 1
ATOM 595 N N . LEU A 1 83 ? -6.352 1.554 17.958 1.00 93.81 83 LEU A N 1
ATOM 596 C CA . LEU A 1 83 ? -7.797 1.503 18.187 1.00 93.81 83 LEU A CA 1
ATOM 597 C C . LEU A 1 83 ? -8.166 0.437 19.227 1.00 93.81 83 LEU A C 1
ATOM 599 O O . LEU A 1 83 ? -9.006 0.679 20.092 1.00 93.81 83 LEU A O 1
ATOM 603 N N . SER A 1 84 ? -7.502 -0.719 19.186 1.00 93.38 84 SER A N 1
ATOM 604 C CA . SER A 1 84 ? -7.732 -1.826 20.123 1.00 93.38 84 SER A CA 1
ATOM 605 C C . SER A 1 84 ? -7.301 -1.496 21.555 1.00 93.38 84 SER A C 1
ATOM 607 O O . SER A 1 84 ? -7.867 -2.037 22.501 1.00 93.38 84 SER A O 1
ATOM 609 N N . SER A 1 85 ? -6.343 -0.582 21.737 1.00 95.12 85 SER A N 1
ATOM 610 C CA . SER A 1 85 ? -5.969 -0.054 23.055 1.00 95.12 85 SER A CA 1
ATOM 611 C C . SER A 1 85 ? -6.915 1.041 23.568 1.00 95.12 85 SER A C 1
ATOM 613 O O . SER A 1 85 ? -6.726 1.550 24.672 1.00 95.12 85 SER A O 1
ATOM 615 N N . GLY A 1 86 ? -7.961 1.374 22.802 1.00 94.69 86 GLY A N 1
ATOM 616 C CA . GLY A 1 86 ? -9.004 2.321 23.188 1.00 94.69 86 GLY A CA 1
ATOM 617 C C . GLY A 1 86 ? -8.708 3.772 22.817 1.00 94.69 86 GLY A C 1
ATOM 618 O O . GLY A 1 86 ? -9.404 4.668 23.300 1.00 94.69 86 GLY A O 1
ATOM 619 N N . LEU A 1 87 ? -7.702 4.036 21.973 1.00 95.31 87 LEU A N 1
ATOM 620 C CA . LEU A 1 87 ? -7.451 5.396 21.501 1.00 95.31 87 LEU A CA 1
ATOM 621 C C . LEU A 1 87 ? -8.618 5.896 20.631 1.00 95.31 87 LEU A C 1
ATOM 623 O O . LEU A 1 87 ? -9.131 5.151 19.790 1.00 95.31 87 LEU A O 1
ATOM 627 N N . PRO A 1 88 ? -9.036 7.169 20.783 1.00 95.19 88 PRO A N 1
ATOM 628 C CA . PRO A 1 88 ? -10.093 7.736 19.960 1.00 95.19 88 PRO A CA 1
ATOM 629 C C . PRO A 1 88 ? -9.718 7.710 18.478 1.00 95.19 88 PRO A C 1
ATOM 631 O O . PRO A 1 88 ? -8.655 8.194 18.086 1.00 95.19 88 PRO A O 1
ATOM 634 N N . ALA A 1 89 ? -10.635 7.231 17.635 1.00 92.56 89 ALA A N 1
ATOM 635 C CA . ALA A 1 89 ? -10.408 7.128 16.193 1.00 92.56 89 ALA A CA 1
ATOM 636 C C . ALA A 1 89 ? -10.032 8.468 15.536 1.00 92.56 89 ALA A C 1
ATOM 638 O O . ALA A 1 89 ? -9.247 8.482 14.594 1.00 92.56 89 ALA A O 1
ATOM 639 N N . GLY A 1 90 ? -10.541 9.593 16.052 1.00 93.00 90 GLY A N 1
ATOM 640 C CA . GLY A 1 90 ? -10.164 10.928 15.576 1.00 93.00 90 GLY A CA 1
ATOM 641 C C . GLY A 1 90 ? -8.680 11.241 15.790 1.00 93.00 90 GLY A C 1
ATOM 642 O O . GLY A 1 90 ? -8.011 11.669 14.857 1.00 93.00 90 GLY A O 1
ATOM 643 N N . SER A 1 91 ? -8.150 10.949 16.980 1.00 94.44 91 SER A N 1
ATOM 644 C CA . SER A 1 91 ? -6.731 11.153 17.301 1.00 94.44 91 SER A CA 1
ATOM 645 C C . SER A 1 91 ? -5.823 10.208 16.514 1.00 94.44 91 SER A C 1
ATOM 647 O O . SER A 1 91 ? -4.749 10.611 16.079 1.00 94.44 91 SER A O 1
ATOM 649 N N . VAL A 1 92 ? -6.261 8.964 16.288 1.00 95.38 92 VAL A N 1
ATOM 650 C CA . VAL A 1 92 ? -5.527 8.001 15.449 1.00 95.38 92 VAL A CA 1
ATOM 651 C C . VAL A 1 92 ? -5.511 8.452 13.983 1.00 95.38 92 VAL A C 1
ATOM 653 O O . VAL A 1 92 ? -4.459 8.406 13.352 1.00 95.38 92 VAL A O 1
ATOM 656 N N . ALA A 1 93 ? -6.641 8.931 13.448 1.00 93.31 93 ALA A N 1
ATOM 657 C CA . ALA A 1 93 ? -6.727 9.454 12.082 1.00 93.31 93 ALA A CA 1
ATOM 658 C C . ALA A 1 93 ? -5.797 10.658 11.871 1.00 93.31 93 ALA A C 1
ATOM 660 O O . ALA A 1 93 ? -5.067 10.708 10.883 1.00 93.31 93 ALA A O 1
ATOM 661 N N . GLU A 1 94 ? -5.802 11.598 12.818 1.00 93.81 94 GLU A N 1
ATOM 662 C CA . GLU A 1 94 ? -4.944 12.783 12.792 1.00 93.81 94 GLU A CA 1
ATOM 663 C C . GLU A 1 94 ? -3.459 12.405 12.844 1.00 93.81 94 GLU A C 1
ATOM 665 O O . GLU A 1 94 ? -2.687 12.851 11.998 1.00 93.81 94 GLU A O 1
ATOM 670 N N . ALA A 1 95 ? -3.068 11.522 13.771 1.00 93.19 95 ALA A N 1
ATOM 671 C CA . ALA A 1 95 ? -1.684 11.067 13.906 1.00 93.19 95 ALA A CA 1
ATOM 672 C C . ALA A 1 95 ? -1.187 10.299 12.670 1.00 93.19 95 ALA A C 1
ATOM 674 O O . ALA A 1 95 ? -0.030 10.439 12.279 1.00 93.19 95 ALA A O 1
ATOM 675 N N . ALA A 1 96 ? -2.060 9.516 12.033 1.00 90.94 96 ALA A N 1
ATOM 676 C CA . ALA A 1 96 ? -1.753 8.813 10.792 1.00 90.94 96 ALA A CA 1
ATOM 677 C C . ALA A 1 96 ? -1.841 9.715 9.544 1.00 90.94 96 ALA A C 1
ATOM 679 O O . ALA A 1 96 ? -1.518 9.266 8.446 1.00 90.94 96 ALA A O 1
ATOM 680 N N . GLY A 1 97 ? -2.281 10.973 9.680 1.00 93.44 97 GLY A N 1
ATOM 681 C CA . GLY A 1 97 ? -2.439 11.901 8.560 1.00 93.44 97 GLY A CA 1
ATOM 682 C C . GLY A 1 97 ? -3.505 11.467 7.549 1.00 93.44 97 GLY A C 1
ATOM 683 O O . GLY A 1 97 ? -3.409 11.795 6.366 1.00 93.44 97 GLY A O 1
ATOM 684 N N . VAL A 1 98 ? -4.516 10.710 7.986 1.00 93.12 98 VAL A N 1
ATOM 685 C CA . VAL A 1 98 ? -5.561 10.150 7.121 1.00 93.12 98 VAL A CA 1
ATOM 686 C C . VAL A 1 98 ? -6.936 10.711 7.460 1.00 93.12 98 VAL A C 1
ATOM 688 O O . VAL A 1 98 ? -7.237 11.091 8.587 1.00 93.12 98 VAL A O 1
ATOM 691 N N . SER A 1 99 ? -7.827 10.727 6.469 1.00 94.56 99 SER A N 1
ATOM 692 C CA . SER A 1 99 ? -9.238 11.032 6.724 1.00 94.56 99 SER A CA 1
ATOM 693 C C . SER A 1 99 ? -9.922 9.898 7.495 1.00 94.56 99 SER A C 1
ATOM 695 O O . SER A 1 99 ? -9.543 8.734 7.370 1.00 94.56 99 SER A O 1
ATOM 697 N N . ALA A 1 100 ? -11.010 10.204 8.207 1.00 90.50 100 ALA A N 1
ATOM 698 C CA . ALA A 1 100 ? -11.827 9.187 8.880 1.00 90.50 100 ALA A CA 1
ATOM 699 C C . ALA A 1 100 ? -12.345 8.096 7.916 1.00 90.50 100 ALA A C 1
ATOM 701 O O . ALA A 1 100 ? -12.440 6.927 8.283 1.00 90.50 100 ALA A O 1
ATOM 702 N N . SER A 1 101 ? -12.632 8.461 6.660 1.00 91.69 101 SER A N 1
ATOM 703 C CA . SER A 1 101 ? -13.036 7.511 5.613 1.00 91.69 101 SER A CA 1
ATOM 704 C C . SER A 1 101 ? -11.897 6.562 5.227 1.00 91.69 101 SER A C 1
ATOM 706 O O . SER A 1 101 ? -12.107 5.357 5.095 1.00 91.69 101 SER A O 1
ATOM 708 N N . ALA A 1 102 ? -10.675 7.082 5.085 1.00 91.31 102 ALA A N 1
ATOM 709 C CA . ALA A 1 102 ? -9.496 6.261 4.823 1.00 91.31 102 ALA A CA 1
ATOM 710 C C . ALA A 1 102 ? -9.170 5.349 6.016 1.00 91.31 102 ALA A C 1
ATOM 712 O O . ALA A 1 102 ? -8.911 4.165 5.814 1.00 91.31 102 ALA A O 1
ATOM 713 N N . LEU A 1 103 ? -9.288 5.861 7.245 1.00 93.12 103 LEU A N 1
ATOM 714 C CA . LEU A 1 103 ? -9.114 5.077 8.467 1.00 93.12 103 LEU A CA 1
ATOM 715 C C . LEU A 1 103 ? -10.060 3.865 8.501 1.00 93.12 103 LEU A C 1
ATOM 717 O O . LEU A 1 103 ? -9.617 2.743 8.729 1.00 93.12 103 LEU A O 1
ATOM 721 N N . ALA A 1 104 ? -11.347 4.068 8.202 1.00 91.38 104 ALA A N 1
ATOM 722 C CA . ALA A 1 104 ? -12.328 2.984 8.166 1.00 91.38 104 ALA A CA 1
ATOM 723 C C . ALA A 1 104 ? -11.982 1.902 7.125 1.00 91.38 104 ALA A C 1
ATOM 725 O O . ALA A 1 104 ? -12.144 0.714 7.398 1.00 91.38 104 ALA A O 1
ATOM 726 N N . LYS A 1 105 ? -11.469 2.293 5.950 1.00 91.38 105 LYS A N 1
ATOM 727 C CA . LYS A 1 105 ? -11.027 1.344 4.913 1.00 91.38 105 LYS A CA 1
ATOM 728 C C . LYS A 1 105 ? -9.821 0.520 5.359 1.00 91.38 105 LYS A C 1
ATOM 730 O O . LYS A 1 105 ? -9.806 -0.681 5.117 1.00 91.38 105 LYS A O 1
ATOM 735 N N . ILE A 1 106 ? -8.845 1.150 6.015 1.00 90.25 106 ILE A N 1
ATOM 736 C CA . ILE A 1 106 ? -7.652 0.467 6.533 1.00 90.25 106 ILE A CA 1
ATOM 737 C C . ILE A 1 106 ? -8.058 -0.578 7.575 1.00 90.25 106 ILE A C 1
ATOM 739 O O . ILE A 1 106 ? -7.648 -1.730 7.485 1.00 90.25 106 ILE A O 1
ATOM 743 N N . VAL A 1 107 ? -8.932 -0.207 8.514 1.00 90.25 107 VAL A N 1
ATOM 744 C CA . VAL A 1 107 ? -9.434 -1.134 9.540 1.00 90.25 107 VAL A CA 1
ATOM 745 C C . VAL A 1 107 ? -10.235 -2.280 8.914 1.00 90.25 107 VAL A C 1
ATOM 747 O O . VAL A 1 107 ? -10.047 -3.433 9.288 1.00 90.25 107 VAL A O 1
ATOM 750 N N . ALA A 1 108 ? -11.093 -1.993 7.930 1.00 87.69 108 ALA A N 1
ATOM 751 C CA . ALA A 1 108 ? -11.876 -3.020 7.243 1.00 87.69 108 ALA A CA 1
ATOM 752 C C . ALA A 1 108 ? -11.004 -4.002 6.440 1.00 87.69 108 ALA A C 1
ATOM 754 O O . ALA A 1 108 ? -11.307 -5.192 6.403 1.00 87.69 108 ALA A O 1
ATOM 755 N N . ALA A 1 109 ? -9.917 -3.526 5.825 1.00 85.44 109 ALA A N 1
ATOM 756 C CA . ALA A 1 109 ? -8.974 -4.371 5.093 1.00 85.44 109 ALA A CA 1
ATOM 757 C C . ALA A 1 109 ? -8.204 -5.344 6.006 1.00 85.44 109 ALA A C 1
ATOM 759 O O . ALA A 1 109 ? -7.762 -6.392 5.540 1.00 85.44 109 ALA A O 1
ATOM 760 N N . GLN A 1 110 ? -8.078 -5.008 7.292 1.00 79.88 110 GLN A N 1
ATOM 761 C CA . GLN A 1 110 ? -7.389 -5.799 8.317 1.00 79.88 110 GLN A CA 1
ATOM 762 C C . GLN A 1 110 ? -8.330 -6.726 9.109 1.00 79.88 110 GLN A C 1
ATOM 764 O O . GLN A 1 110 ? -7.879 -7.485 9.966 1.00 79.88 110 GLN A O 1
ATOM 769 N N . ALA A 1 111 ? -9.643 -6.680 8.858 1.00 70.44 111 ALA A N 1
ATOM 770 C CA . ALA A 1 111 ? -10.588 -7.561 9.532 1.00 70.44 111 ALA A CA 1
ATOM 771 C C . ALA A 1 111 ? -10.332 -9.032 9.138 1.00 70.44 111 ALA A C 1
ATOM 773 O O . ALA A 1 111 ? -10.114 -9.317 7.954 1.00 70.44 111 ALA A O 1
ATOM 774 N N . PRO A 1 112 ? -10.382 -9.988 10.089 1.00 59.47 112 PRO A N 1
ATOM 775 C CA . PRO A 1 112 ? -10.201 -11.398 9.770 1.00 59.47 112 PRO A CA 1
ATOM 776 C C . PRO A 1 112 ? -11.250 -11.825 8.741 1.00 59.47 112 PRO A C 1
ATOM 778 O O . PRO A 1 112 ? -12.451 -11.623 8.940 1.00 59.47 112 PRO A O 1
ATOM 781 N N . ARG A 1 113 ? -10.798 -12.411 7.626 1.00 55.25 113 ARG A N 1
ATOM 782 C CA . ARG A 1 113 ? -11.694 -13.030 6.645 1.00 55.25 113 ARG A CA 1
ATOM 783 C C . ARG A 1 113 ? -12.420 -14.164 7.359 1.00 55.25 113 ARG A C 1
ATOM 785 O O . ARG A 1 113 ? -11.802 -15.178 7.665 1.00 55.25 113 ARG A O 1
ATOM 792 N N . ALA A 1 114 ? -13.697 -13.960 7.674 1.00 50.84 114 ALA A N 1
ATOM 793 C CA . ALA A 1 114 ? -14.549 -15.012 8.208 1.00 50.84 114 ALA A CA 1
ATOM 794 C C . ALA A 1 114 ? -14.594 -16.150 7.176 1.00 5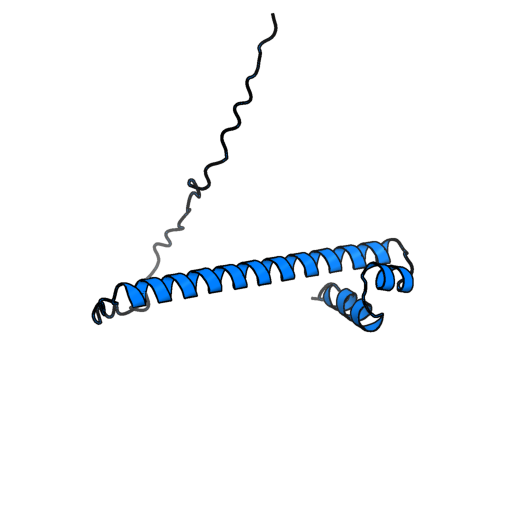0.84 114 ALA A C 1
ATOM 796 O O . ALA A 1 114 ? -15.145 -15.972 6.088 1.00 50.84 114 ALA A O 1
ATOM 797 N N . GLY A 1 115 ? -13.914 -17.252 7.491 1.00 37.97 115 GLY A N 1
ATOM 798 C CA . GLY A 1 115 ? -13.959 -18.519 6.765 1.00 37.97 115 GLY A CA 1
ATOM 799 C C . GLY A 1 115 ? -14.924 -19.481 7.431 1.00 37.97 115 GLY A C 1
ATOM 800 O O . GLY A 1 115 ? -15.065 -19.390 8.672 1.00 37.97 115 GLY A O 1
#

Organism: NCBI:txid2724944

Radius of gyration: 25.93 Å; chains: 1; bounding box: 58×52×67 Å

Sequence (115 aa):
MKPHIETNTLPLSIANVDSTVYLDLGTLHSPEVATRSGSSANLSPAQEHMLAAVACRAGEVEAAEWALDQAQASCGEQIVAALSSGLPAGSVAEAAGVSASALAKIVAAQAPRAG